Protein AF-A0AA38LDM8-F1 (afdb_monomer)

Nearest PDB structures (foldseek):
  7wak-assembly1_A  TM=7.482E-01  e=4.283E+00  Plasmodium falciparum 3D7
  6y91-assembly1_D  TM=3.932E-01  e=6.347E+00  Plasmodium falciparum
  5euw-assembly1_A  TM=4.504E-01  e=7.237E+00  Rattus norvegicus

Organism: Taxus chinensis (NCBI:txid29808)

pLDDT: mean 72.18, std 12.59, range [41.22, 91.25]

Secondary structure (DSSP, 8-state):
----EEEE--TTGGGEEEE-SS-SS------B-TTSTTSB--EEEEHHHHHHHHHHHHHHT-EEEEE---SS--HHHHHHHHHHHHHTT--EEEEE-

Radius of gyration: 14.01 Å; Cα contacts (8 Å, |Δi|>4): 128; chains: 1; bounding box: 38×24×36 Å

InterPro domains:
  IPR005199 Glycoside hydrolase, family 79 [PF03662] (1-97)

Sequence (97 aa):
FDPLKIRLRGTSQDKVIYDVGDLKQPCHPFLKNVSVMFGFMDGCLPMSRWDALNLFFRKTGKEVSKGVLGGPWDLTNAYDFIQHTVDHGYQINAWEL

Structure (mmCIF, N/CA/C/O backbone):
data_AF-A0AA38LDM8-F1
#
_entry.id   AF-A0AA38LDM8-F1
#
loop_
_atom_site.group_PDB
_atom_site.id
_atom_site.type_symbol
_atom_site.label_atom_id
_atom_site.label_alt_id
_atom_site.label_comp_id
_atom_site.label_asym_id
_atom_site.label_entity_id
_atom_site.label_seq_id
_atom_site.pdbx_PDB_ins_code
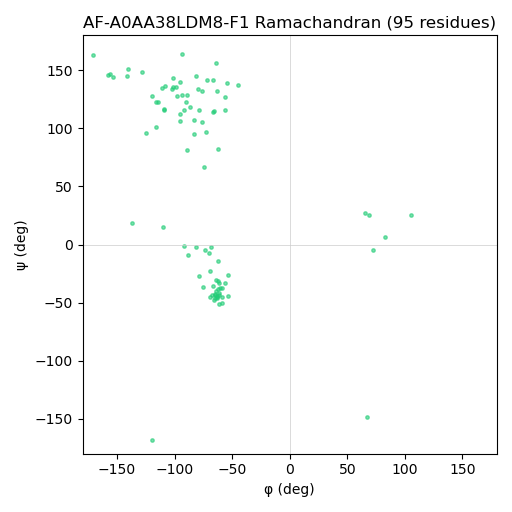_atom_site.Cartn_x
_atom_site.Cartn_y
_atom_site.Cartn_z
_atom_site.occupancy
_atom_site.B_iso_or_equiv
_atom_site.auth_seq_id
_atom_site.auth_comp_id
_atom_site.auth_asym_id
_atom_site.auth_atom_id
_atom_site.pdbx_PDB_model_num
ATOM 1 N N . PHE A 1 1 ? -10.889 12.912 19.508 1.00 52.16 1 PHE A N 1
ATOM 2 C CA . PHE A 1 1 ? -9.590 12.442 18.998 1.00 52.16 1 PHE A CA 1
ATOM 3 C C . PHE A 1 1 ? -9.824 11.946 17.594 1.00 52.16 1 PHE A C 1
ATOM 5 O O . PHE A 1 1 ? -10.680 11.085 17.429 1.00 52.16 1 PHE A O 1
ATOM 12 N N . ASP A 1 2 ? -9.133 12.514 16.611 1.00 59.06 2 ASP A N 1
ATOM 13 C CA . ASP A 1 2 ? -9.206 11.998 15.247 1.00 59.06 2 ASP A CA 1
ATOM 14 C C . ASP A 1 2 ? -8.451 10.661 15.162 1.00 59.06 2 ASP A C 1
ATOM 16 O O . ASP A 1 2 ? -7.407 10.514 15.813 1.00 59.06 2 ASP A O 1
ATOM 20 N N . PRO A 1 3 ? -8.952 9.679 14.393 1.00 63.00 3 PRO A N 1
ATOM 21 C CA . PRO A 1 3 ? -8.238 8.434 14.138 1.00 63.00 3 PRO A CA 1
ATOM 22 C C . PRO A 1 3 ? -6.841 8.723 13.580 1.00 63.00 3 PRO A C 1
ATOM 24 O O . PRO A 1 3 ? -6.667 9.608 12.737 1.00 63.00 3 PRO A O 1
ATOM 27 N N . LEU A 1 4 ? -5.824 7.982 14.033 1.00 54.22 4 LEU A N 1
ATOM 28 C CA . LEU A 1 4 ? -4.472 8.154 13.504 1.00 54.22 4 LEU A CA 1
ATOM 29 C C . LEU A 1 4 ? -4.455 7.738 12.029 1.00 54.22 4 LEU A C 1
ATOM 31 O O . LEU A 1 4 ? -4.638 6.561 11.724 1.00 54.22 4 LEU A O 1
ATOM 35 N N . LYS A 1 5 ? -4.192 8.702 11.143 1.00 63.19 5 LYS A N 1
ATOM 36 C CA . LYS A 1 5 ? -4.088 8.486 9.698 1.00 63.19 5 LYS A CA 1
ATOM 37 C C . LYS A 1 5 ? -2.672 8.066 9.332 1.00 63.19 5 LYS A C 1
ATOM 39 O O . LYS A 1 5 ? -1.721 8.819 9.549 1.00 63.19 5 LYS A O 1
ATOM 44 N N . ILE A 1 6 ? -2.515 6.871 8.773 1.00 58.12 6 ILE A N 1
ATOM 45 C CA . ILE A 1 6 ? -1.227 6.417 8.235 1.00 58.12 6 ILE A CA 1
ATOM 46 C C . ILE A 1 6 ? -1.160 6.794 6.759 1.00 58.12 6 ILE A C 1
ATOM 48 O O . ILE A 1 6 ? -1.928 6.270 5.954 1.00 58.12 6 ILE A O 1
ATOM 52 N N . ARG A 1 7 ? -0.217 7.682 6.418 1.00 64.81 7 ARG A N 1
ATOM 53 C CA . ARG A 1 7 ? 0.139 8.011 5.035 1.00 64.81 7 ARG A CA 1
ATOM 54 C C . ARG A 1 7 ? 1.337 7.179 4.603 1.00 64.81 7 ARG A C 1
ATOM 56 O O . ARG A 1 7 ? 2.446 7.371 5.096 1.00 64.81 7 ARG A O 1
ATOM 63 N N . LEU A 1 8 ? 1.117 6.265 3.667 1.00 64.00 8 LEU A N 1
ATOM 64 C CA . LEU A 1 8 ? 2.201 5.526 3.026 1.00 64.00 8 LEU A CA 1
ATOM 65 C C . LEU A 1 8 ? 2.755 6.396 1.891 1.00 64.00 8 LEU A C 1
ATOM 67 O O . LEU A 1 8 ? 2.179 6.421 0.804 1.00 64.00 8 LEU A O 1
ATOM 71 N N . ARG A 1 9 ? 3.830 7.148 2.179 1.00 60.38 9 ARG A N 1
ATOM 72 C CA . ARG A 1 9 ? 4.557 8.021 1.238 1.00 60.38 9 ARG A CA 1
ATOM 73 C C . ARG A 1 9 ? 6.068 7.737 1.255 1.00 60.38 9 ARG A C 1
ATOM 75 O O . ARG A 1 9 ? 6.598 7.397 2.309 1.00 60.38 9 ARG A O 1
ATOM 82 N N . GLY A 1 10 ? 6.769 7.914 0.133 1.00 58.97 10 GLY A N 1
ATOM 83 C CA . GLY A 1 10 ? 8.234 7.823 0.059 1.00 58.97 10 GLY A CA 1
ATOM 84 C C . GLY A 1 10 ? 8.804 8.286 -1.286 1.00 58.97 10 GLY A C 1
ATOM 85 O O . GLY A 1 10 ? 8.084 8.357 -2.272 1.00 58.97 10 GLY A O 1
ATOM 86 N N . THR A 1 11 ? 10.106 8.569 -1.341 1.00 55.41 11 THR A N 1
ATOM 87 C CA . THR A 1 11 ? 10.836 8.997 -2.555 1.00 55.41 11 THR A CA 1
ATOM 88 C C . THR A 1 11 ? 11.000 7.902 -3.618 1.00 55.41 11 THR A C 1
ATOM 90 O O . THR A 1 11 ? 11.457 8.188 -4.716 1.00 55.41 11 THR A O 1
ATOM 93 N N . SER A 1 12 ? 10.630 6.655 -3.314 1.00 54.69 12 SER A N 1
ATOM 94 C CA . SER A 1 12 ? 10.701 5.504 -4.235 1.00 54.69 12 SER A CA 1
ATOM 95 C C . SER A 1 12 ? 9.337 5.002 -4.696 1.00 54.69 12 SER A C 1
ATOM 97 O O . SER A 1 12 ? 9.230 3.891 -5.209 1.00 54.69 12 SER A O 1
ATOM 99 N N . GLN A 1 13 ? 8.285 5.794 -4.490 1.00 53.88 13 GLN A N 1
ATOM 100 C CA . GLN A 1 13 ? 6.929 5.426 -4.901 1.00 53.88 13 GLN A CA 1
ATOM 101 C C . GLN A 1 13 ? 6.740 5.419 -6.416 1.00 53.88 13 GLN A C 1
ATOM 103 O O . GLN A 1 13 ? 5.932 4.638 -6.903 1.00 53.88 13 GLN A O 1
ATOM 108 N N . ASP A 1 14 ? 7.582 6.148 -7.146 1.00 55.84 14 ASP A N 1
ATOM 109 C CA . ASP A 1 14 ? 7.582 6.206 -8.613 1.00 55.84 14 ASP A CA 1
ATOM 110 C C . ASP A 1 14 ? 8.024 4.884 -9.275 1.00 55.84 14 ASP A C 1
ATOM 112 O O . ASP A 1 14 ? 8.076 4.785 -10.500 1.00 55.84 14 ASP A O 1
ATOM 116 N N . LYS A 1 15 ? 8.395 3.874 -8.471 1.00 62.19 15 LYS A N 1
ATOM 117 C CA . LYS A 1 15 ? 9.008 2.615 -8.922 1.00 62.19 15 LYS A CA 1
ATOM 118 C C . LYS A 1 15 ? 8.457 1.361 -8.236 1.00 62.19 15 LYS A C 1
ATOM 120 O O . LYS A 1 15 ? 9.119 0.320 -8.222 1.00 62.19 15 LYS A O 1
ATOM 125 N N . VAL A 1 16 ? 7.280 1.471 -7.619 1.00 73.31 16 VAL A N 1
ATOM 126 C CA . VAL A 1 16 ? 6.597 0.333 -6.992 1.00 73.31 16 VAL A CA 1
ATOM 127 C C . VAL A 1 16 ? 5.707 -0.355 -8.016 1.00 73.31 16 VAL A C 1
ATOM 129 O O . VAL A 1 16 ? 4.859 0.288 -8.627 1.00 73.31 16 VAL A O 1
ATOM 132 N N . ILE A 1 17 ? 5.855 -1.669 -8.146 1.00 77.31 17 ILE A N 1
ATOM 133 C CA . ILE A 1 17 ? 4.933 -2.518 -8.911 1.00 77.31 17 ILE A CA 1
ATOM 134 C C . ILE A 1 17 ? 4.122 -3.350 -7.924 1.00 77.31 17 ILE A C 1
ATOM 136 O O . ILE A 1 17 ? 4.672 -3.864 -6.951 1.00 77.31 17 ILE A O 1
ATOM 140 N N . TYR A 1 18 ? 2.817 -3.472 -8.131 1.00 81.00 18 TYR A N 1
ATOM 141 C CA . TYR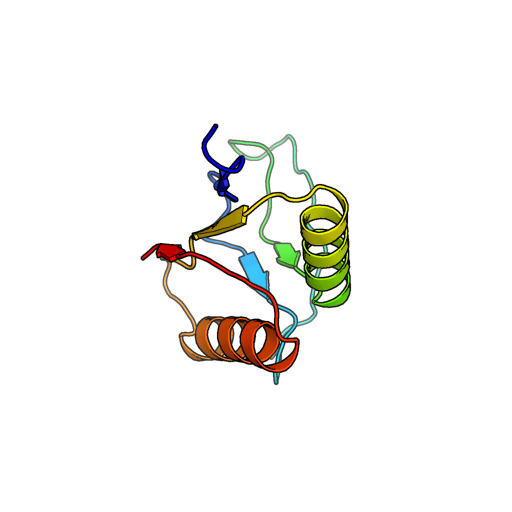 A 1 18 ? 1.962 -4.302 -7.283 1.00 81.00 18 TYR A CA 1
ATOM 142 C C . TYR A 1 18 ? 1.840 -5.693 -7.888 1.00 81.00 18 TYR A C 1
ATOM 144 O O . TYR A 1 18 ? 1.493 -5.788 -9.056 1.00 81.00 18 TYR A O 1
ATOM 152 N N . ASP A 1 19 ? 2.097 -6.748 -7.114 1.00 83.94 19 ASP A N 1
ATOM 153 C CA . ASP A 1 19 ? 1.981 -8.147 -7.563 1.00 83.94 19 ASP A CA 1
ATOM 154 C C . ASP A 1 19 ? 0.514 -8.592 -7.665 1.00 83.94 19 ASP A C 1
ATOM 156 O O . ASP A 1 19 ? 0.012 -9.360 -6.844 1.00 83.94 19 ASP A O 1
ATOM 160 N N . VAL A 1 20 ? -0.216 -7.993 -8.598 1.00 82.44 20 VAL A N 1
ATOM 161 C CA . VAL A 1 20 ? -1.663 -8.132 -8.746 1.00 82.44 20 VAL A CA 1
ATOM 162 C C . VAL A 1 20 ? -2.021 -8.178 -10.227 1.00 82.44 20 VAL A C 1
ATOM 164 O O . VAL A 1 20 ? -1.376 -7.515 -11.042 1.00 82.44 20 VAL A O 1
ATOM 167 N N . GLY A 1 21 ? -3.040 -8.969 -10.563 1.00 77.81 21 GLY A N 1
ATOM 168 C CA . GLY A 1 21 ? -3.431 -9.209 -11.950 1.00 77.81 21 GLY A CA 1
ATOM 169 C C . GLY A 1 21 ? -2.371 -9.995 -12.729 1.00 77.81 21 GLY A C 1
ATOM 170 O O . GLY A 1 21 ? -1.654 -10.826 -12.166 1.00 77.81 21 GLY A O 1
ATOM 171 N N . ASP A 1 22 ? -2.270 -9.720 -14.030 1.00 72.00 22 ASP A N 1
ATOM 172 C CA . ASP A 1 22 ? -1.312 -10.363 -14.935 1.00 72.00 22 ASP A CA 1
ATOM 173 C C . ASP A 1 22 ? 0.018 -9.596 -14.970 1.00 72.00 22 ASP A C 1
ATOM 175 O O . ASP A 1 22 ? 0.300 -8.797 -15.874 1.00 72.00 22 ASP A O 1
ATOM 179 N N . LEU A 1 23 ? 0.869 -9.845 -13.970 1.00 71.69 23 LEU A N 1
ATOM 180 C CA . LEU A 1 23 ? 2.198 -9.244 -13.916 1.00 71.69 23 LEU A CA 1
ATOM 181 C C . LEU A 1 23 ? 3.086 -9.775 -15.051 1.00 71.69 23 LEU A C 1
ATOM 183 O O . LEU A 1 23 ? 3.490 -10.935 -15.074 1.00 71.69 23 LEU A O 1
ATOM 187 N N . LYS A 1 24 ? 3.454 -8.897 -15.988 1.00 69.56 24 LYS A N 1
ATOM 188 C CA . LYS A 1 24 ? 4.301 -9.244 -17.148 1.00 69.56 24 LYS A CA 1
ATOM 189 C C . LYS A 1 24 ? 5.779 -9.472 -16.802 1.00 69.56 24 LYS A C 1
ATOM 191 O O . LYS A 1 24 ? 6.564 -9.822 -17.680 1.00 69.56 24 LYS A O 1
ATOM 196 N N . GLN A 1 25 ? 6.173 -9.248 -15.551 1.00 70.69 25 GLN A N 1
ATOM 197 C CA . GLN A 1 25 ? 7.553 -9.351 -15.082 1.00 70.69 25 GLN A CA 1
ATOM 198 C C . GLN A 1 25 ? 7.616 -9.982 -13.687 1.00 70.69 25 GLN A C 1
ATOM 200 O O . GLN A 1 25 ? 6.676 -9.818 -12.913 1.00 70.69 25 GLN A O 1
ATOM 205 N N . PRO A 1 26 ? 8.708 -10.681 -13.333 1.00 74.81 26 PRO A N 1
ATOM 206 C CA . PRO A 1 26 ? 8.850 -11.278 -12.011 1.00 74.81 26 PRO A CA 1
ATOM 207 C C . PRO A 1 26 ? 8.883 -10.211 -10.903 1.00 74.81 26 PRO A C 1
ATOM 209 O O . PRO A 1 26 ? 9.607 -9.216 -10.979 1.00 74.81 26 PRO A O 1
ATOM 212 N N . CYS A 1 27 ? 8.089 -10.436 -9.853 1.00 76.06 27 CYS A N 1
ATOM 213 C CA . CYS A 1 27 ? 7.982 -9.556 -8.693 1.00 76.06 27 CYS A CA 1
ATOM 214 C C . CYS A 1 27 ? 9.207 -9.715 -7.780 1.00 76.06 27 CYS A C 1
ATOM 216 O O . CYS A 1 27 ? 9.351 -10.714 -7.074 1.00 76.06 27 CYS A O 1
ATOM 218 N N . HIS A 1 28 ? 10.121 -8.742 -7.794 1.00 78.06 28 HIS A N 1
ATOM 219 C CA . HIS A 1 28 ? 11.311 -8.765 -6.940 1.00 78.06 28 HIS A CA 1
ATOM 220 C C . HIS A 1 28 ? 11.109 -7.894 -5.693 1.00 78.06 28 HIS A C 1
ATOM 222 O O . HIS A 1 28 ? 10.614 -6.771 -5.813 1.00 78.06 28 HIS A O 1
ATOM 228 N N . PRO A 1 29 ? 11.498 -8.363 -4.494 1.00 74.25 29 PRO A N 1
ATOM 229 C CA . PRO A 1 29 ? 11.366 -7.574 -3.276 1.00 74.25 29 PRO A CA 1
ATOM 230 C C . PRO A 1 29 ? 12.243 -6.318 -3.329 1.00 74.25 29 PRO A C 1
ATOM 232 O O . PRO A 1 29 ? 13.268 -6.287 -4.008 1.00 74.25 29 PRO A O 1
ATOM 235 N N . PHE A 1 30 ? 11.869 -5.294 -2.559 1.00 74.38 30 PHE A N 1
ATOM 236 C CA . PHE A 1 30 ? 12.655 -4.066 -2.430 1.00 74.38 30 PHE A CA 1
ATOM 237 C C . PHE A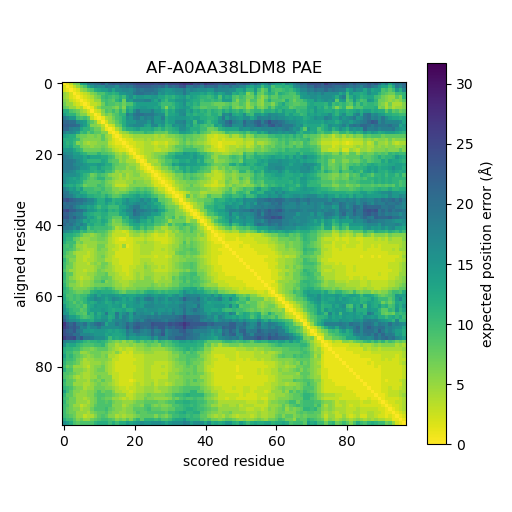 1 30 ? 14.080 -4.369 -1.956 1.00 74.38 30 PHE A C 1
ATOM 239 O O . PHE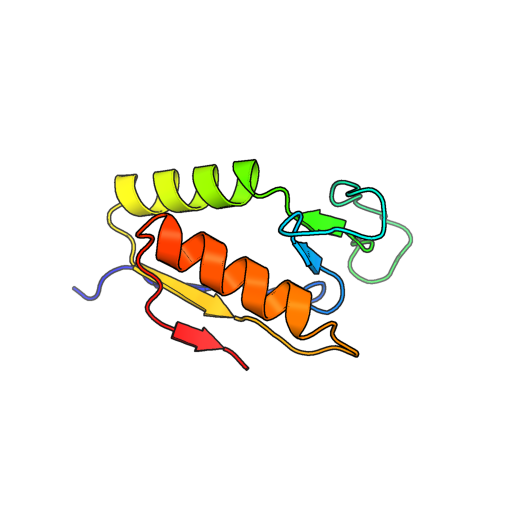 A 1 30 ? 14.292 -4.820 -0.827 1.00 74.38 30 PHE A O 1
ATOM 246 N N . LEU A 1 31 ? 15.062 -4.081 -2.808 1.00 71.06 31 LEU A N 1
ATOM 247 C CA . LEU A 1 31 ? 16.474 -4.204 -2.473 1.00 71.06 31 LEU A CA 1
ATOM 248 C C . LEU A 1 31 ? 17.034 -2.842 -2.069 1.00 71.06 31 LEU A C 1
ATOM 250 O O . LEU A 1 31 ? 16.927 -1.849 -2.794 1.00 71.06 31 LEU A O 1
ATOM 254 N N . LYS A 1 32 ? 17.669 -2.810 -0.897 1.00 67.81 32 LYS A N 1
ATOM 255 C CA . LYS A 1 32 ? 18.412 -1.642 -0.436 1.00 67.81 32 LYS A CA 1
ATOM 256 C C . LYS A 1 32 ? 19.764 -1.617 -1.141 1.00 67.81 32 LYS A C 1
ATOM 258 O O . LYS A 1 32 ? 20.583 -2.505 -0.921 1.00 67.81 32 LYS A O 1
ATOM 263 N N . ASN A 1 33 ? 20.012 -0.598 -1.956 1.00 66.31 33 ASN A N 1
ATOM 264 C CA . ASN A 1 33 ? 21.298 -0.397 -2.615 1.00 66.31 33 ASN A CA 1
ATOM 265 C C . ASN A 1 33 ? 21.935 0.901 -2.120 1.00 66.31 33 ASN A C 1
ATOM 267 O O . ASN A 1 33 ? 21.579 1.988 -2.559 1.00 66.31 33 ASN A O 1
ATOM 271 N N . VAL A 1 34 ? 22.897 0.768 -1.207 1.00 66.38 34 VAL A N 1
ATOM 272 C CA . VAL A 1 34 ? 23.620 1.882 -0.567 1.00 66.38 34 VAL A CA 1
ATOM 273 C C . VAL A 1 34 ? 24.436 2.742 -1.539 1.00 66.38 34 VAL A C 1
ATOM 275 O O . VAL A 1 34 ? 24.839 3.838 -1.163 1.00 66.38 34 VAL A O 1
ATOM 278 N N . SER A 1 35 ? 24.659 2.281 -2.772 1.00 67.25 35 SER A N 1
ATOM 279 C CA . SER A 1 35 ? 25.393 3.018 -3.806 1.00 67.25 35 SER A CA 1
ATOM 280 C C . SER A 1 35 ? 24.509 3.940 -4.657 1.00 67.25 35 SER A C 1
ATOM 282 O O . SER A 1 35 ? 25.041 4.723 -5.440 1.00 67.25 35 SER A O 1
ATOM 284 N N . VAL A 1 36 ? 23.179 3.872 -4.523 1.00 65.19 36 VAL A N 1
ATOM 285 C CA . VAL A 1 36 ? 22.225 4.718 -5.265 1.00 65.19 36 VAL A CA 1
ATOM 286 C C . VAL A 1 36 ? 21.729 5.846 -4.359 1.00 65.19 36 VAL A C 1
ATOM 288 O O . VAL A 1 36 ? 21.519 5.639 -3.163 1.00 65.19 36 VAL A O 1
ATOM 291 N N . MET A 1 37 ? 21.518 7.046 -4.912 1.00 54.62 37 MET A N 1
ATOM 292 C CA . MET A 1 37 ? 20.981 8.183 -4.156 1.00 54.62 37 MET A CA 1
ATOM 293 C C . MET A 1 37 ? 19.633 7.784 -3.515 1.00 54.62 37 MET A C 1
ATOM 295 O O . MET A 1 37 ? 18.755 7.262 -4.195 1.00 54.62 37 MET A O 1
ATOM 299 N N . PHE A 1 38 ? 19.502 7.977 -2.197 1.00 60.28 38 PHE A N 1
ATOM 300 C CA . PHE A 1 38 ? 18.392 7.523 -1.331 1.00 60.28 38 PHE A CA 1
ATOM 301 C C . PHE A 1 38 ? 18.304 6.020 -1.018 1.00 60.28 38 PHE A C 1
ATOM 303 O O . PHE A 1 38 ? 17.528 5.646 -0.146 1.00 60.28 38 PHE A O 1
ATOM 310 N N . GLY A 1 39 ? 19.145 5.165 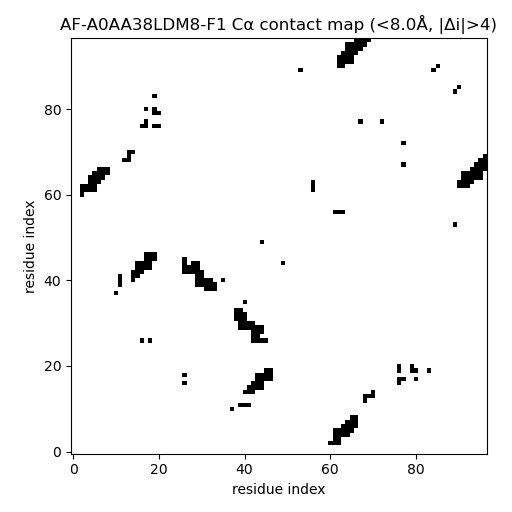-1.601 1.00 57.22 39 GLY A N 1
ATOM 311 C CA . GLY A 1 39 ? 19.337 3.797 -1.116 1.00 57.22 39 GLY A CA 1
ATOM 312 C C . GLY A 1 39 ? 18.312 2.756 -1.581 1.00 57.22 39 GLY A C 1
ATOM 313 O O . GLY A 1 39 ? 18.349 1.625 -1.093 1.00 57.22 39 GLY A O 1
ATOM 314 N N . PHE A 1 40 ? 17.397 3.109 -2.483 1.00 60.50 40 PHE A N 1
ATOM 315 C CA . PHE A 1 40 ? 16.270 2.262 -2.877 1.00 60.50 40 PHE A CA 1
ATOM 316 C C . PHE A 1 40 ? 16.312 1.936 -4.372 1.00 60.50 40 PHE A C 1
ATOM 318 O O . PHE A 1 40 ? 16.396 2.837 -5.208 1.00 60.50 40 PHE A O 1
ATOM 325 N N . MET A 1 41 ? 16.235 0.646 -4.700 1.00 63.06 4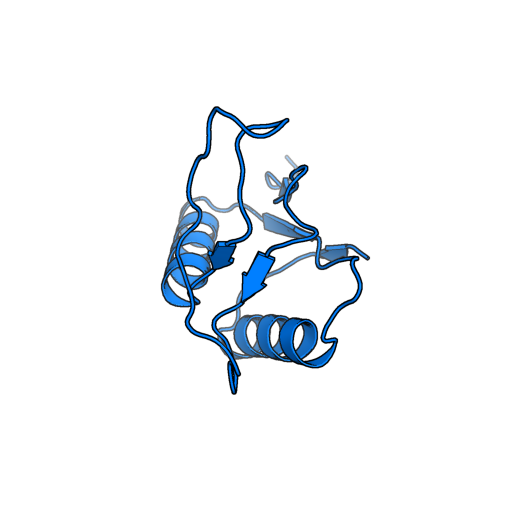1 MET A N 1
ATOM 326 C CA . MET A 1 41 ? 15.976 0.185 -6.064 1.00 63.06 41 MET A CA 1
ATOM 327 C C . MET A 1 41 ? 14.483 -0.062 -6.281 1.00 63.06 41 MET A C 1
ATOM 329 O O . MET A 1 41 ? 13.713 -0.178 -5.323 1.00 63.06 41 MET A O 1
ATOM 333 N N . ASP A 1 42 ? 14.108 -0.150 -7.553 1.00 67.56 42 ASP A N 1
ATOM 334 C CA . ASP A 1 42 ? 12.813 -0.609 -8.044 1.00 67.56 42 ASP A CA 1
ATOM 335 C C . ASP A 1 42 ? 12.400 -1.881 -7.289 1.00 67.56 42 ASP A C 1
ATOM 337 O O . ASP A 1 42 ? 13.229 -2.758 -7.017 1.00 67.56 42 ASP A O 1
ATOM 341 N N . GLY A 1 43 ? 11.132 -1.973 -6.902 1.00 73.56 43 GLY A N 1
ATOM 342 C CA . GLY A 1 43 ? 10.684 -3.070 -6.059 1.00 73.56 43 GLY A CA 1
ATOM 343 C C . GLY A 1 43 ? 9.203 -3.337 -6.198 1.00 73.56 43 GLY A C 1
ATOM 344 O O . GLY A 1 43 ? 8.391 -2.445 -6.435 1.00 73.56 43 GLY A O 1
ATOM 345 N N . CYS A 1 44 ? 8.863 -4.604 -6.060 1.00 80.69 44 CYS A N 1
ATOM 346 C CA . CYS A 1 44 ? 7.509 -5.081 -6.164 1.00 80.69 44 CYS A CA 1
ATOM 347 C C . CYS A 1 44 ? 6.924 -5.318 -4.766 1.00 80.69 44 CYS A C 1
ATOM 349 O O . CYS A 1 44 ? 7.581 -5.861 -3.870 1.00 80.69 44 CYS A O 1
ATOM 351 N N . LEU A 1 45 ? 5.687 -4.868 -4.566 1.00 83.75 45 LEU A N 1
ATOM 352 C CA . LEU A 1 45 ? 4.910 -5.092 -3.358 1.00 83.75 45 LEU A CA 1
ATOM 353 C C . LEU A 1 45 ? 4.005 -6.318 -3.567 1.00 83.75 45 LEU A C 1
ATOM 355 O O . LEU A 1 45 ? 2.990 -6.193 -4.256 1.00 83.75 45 LEU A O 1
ATOM 359 N N . PRO A 1 46 ? 4.314 -7.471 -2.946 1.00 87.06 46 PRO A N 1
ATOM 360 C CA . PRO A 1 46 ? 3.430 -8.627 -2.995 1.00 87.06 46 PRO A CA 1
ATOM 361 C C . PRO A 1 46 ? 2.115 -8.352 -2.255 1.00 87.06 46 PRO A C 1
ATOM 363 O O . PRO A 1 46 ? 2.129 -7.734 -1.182 1.00 87.06 46 PRO A O 1
ATOM 366 N N . MET A 1 47 ? 0.982 -8.837 -2.779 1.00 86.75 47 MET A N 1
ATOM 367 C CA . MET A 1 47 ? -0.331 -8.610 -2.148 1.00 86.75 47 MET A CA 1
ATOM 368 C C . MET A 1 47 ? -0.422 -9.205 -0.744 1.00 86.75 47 MET A C 1
ATOM 370 O O . MET A 1 47 ? -0.936 -8.556 0.157 1.00 86.75 47 MET A O 1
ATOM 374 N N . SER A 1 48 ? 0.253 -10.323 -0.477 1.00 88.38 48 SER A N 1
ATOM 375 C CA . SER A 1 48 ? 0.366 -10.869 0.885 1.00 88.38 48 SER A CA 1
ATOM 376 C C . SER A 1 48 ? 0.955 -9.871 1.895 1.00 88.38 48 SER A C 1
ATOM 378 O O . SER A 1 48 ? 0.571 -9.843 3.069 1.00 88.38 48 SER A O 1
ATOM 380 N N . ARG A 1 49 ? 1.879 -9.003 1.456 1.00 88.69 49 ARG A N 1
ATOM 381 C CA . ARG A 1 49 ? 2.433 -7.937 2.297 1.00 88.69 49 ARG A CA 1
ATOM 382 C C . ARG A 1 49 ? 1.444 -6.790 2.464 1.00 88.69 49 ARG A C 1
ATOM 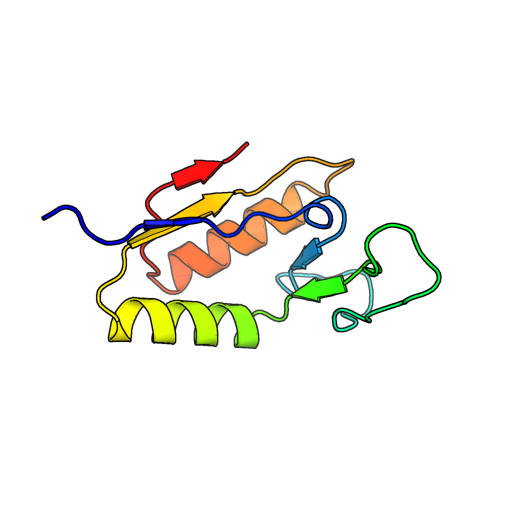384 O O . ARG A 1 49 ? 1.384 -6.215 3.551 1.00 88.69 49 ARG A O 1
ATOM 391 N N . TRP A 1 50 ? 0.688 -6.469 1.418 1.00 87.25 50 TRP A N 1
ATOM 392 C CA . TRP A 1 50 ? -0.402 -5.500 1.483 1.00 87.25 50 TRP A CA 1
ATOM 393 C C . TRP A 1 50 ? -1.497 -5.943 2.464 1.00 87.25 50 TRP A C 1
ATOM 395 O O . TRP A 1 50 ? -1.902 -5.164 3.327 1.00 87.25 50 TRP A O 1
ATOM 405 N N . ASP A 1 51 ? -1.882 -7.212 2.439 1.00 89.75 51 ASP A N 1
ATOM 406 C CA . ASP A 1 51 ? -2.885 -7.784 3.339 1.00 89.75 51 ASP A CA 1
ATOM 407 C C . ASP A 1 51 ? -2.408 -7.770 4.790 1.00 89.75 51 ASP A C 1
ATOM 409 O O . ASP A 1 51 ? -3.144 -7.386 5.701 1.00 89.75 51 ASP A O 1
ATOM 413 N N . ALA A 1 52 ? -1.137 -8.117 5.020 1.00 90.25 52 ALA A N 1
ATOM 414 C CA . ALA A 1 52 ? -0.530 -8.051 6.345 1.00 90.25 52 ALA A CA 1
ATOM 415 C C . ALA A 1 52 ? -0.533 -6.621 6.915 1.00 90.25 52 ALA A C 1
ATOM 417 O O . ALA A 1 52 ? -0.765 -6.435 8.114 1.00 90.25 52 ALA A O 1
ATOM 418 N N . LEU A 1 53 ? -0.307 -5.608 6.069 1.00 87.44 53 LEU A N 1
ATOM 419 C CA . LEU A 1 53 ? -0.398 -4.201 6.462 1.00 87.44 53 LEU A CA 1
ATOM 420 C C . LEU A 1 53 ? -1.835 -3.826 6.836 1.00 87.44 53 LEU A C 1
ATOM 422 O O . LEU A 1 53 ? -2.050 -3.282 7.918 1.00 87.44 53 LEU A O 1
ATOM 426 N N . ASN A 1 54 ? -2.821 -4.180 6.012 1.00 85.75 54 ASN A N 1
ATOM 427 C CA . ASN A 1 54 ? -4.229 -3.907 6.311 1.00 85.75 54 ASN A CA 1
ATOM 428 C C . ASN A 1 54 ? -4.711 -4.622 7.578 1.00 85.75 54 ASN A C 1
ATOM 430 O O . ASN A 1 54 ? -5.408 -4.028 8.403 1.00 85.75 54 ASN A O 1
ATOM 434 N N . LEU A 1 55 ? -4.271 -5.861 7.809 1.00 88.75 55 LEU A N 1
ATOM 435 C CA . LEU A 1 55 ? -4.547 -6.579 9.050 1.00 88.75 55 LEU A CA 1
ATOM 436 C C . LEU A 1 55 ? -3.958 -5.852 10.267 1.00 88.75 55 LEU A C 1
ATOM 438 O O . LEU A 1 55 ? -4.608 -5.766 11.311 1.00 88.75 55 LEU A O 1
ATOM 442 N N . PHE A 1 56 ? -2.739 -5.327 10.144 1.00 86.38 56 PHE A N 1
ATOM 443 C CA . PHE A 1 56 ? -2.101 -4.534 11.191 1.00 86.38 56 PHE A CA 1
ATOM 444 C C . PHE A 1 56 ? -2.851 -3.218 11.453 1.00 86.38 56 PHE A C 1
ATOM 446 O O . PHE A 1 56 ? -3.102 -2.874 12.611 1.00 86.38 56 PHE A O 1
ATOM 453 N N . PHE A 1 57 ? -3.274 -2.508 10.408 1.00 82.44 57 PHE A N 1
ATOM 454 C CA . PHE A 1 57 ? -4.046 -1.267 10.539 1.00 82.44 57 PHE A CA 1
ATOM 455 C C . PHE A 1 57 ? -5.398 -1.508 11.210 1.00 82.44 57 PHE A C 1
ATOM 457 O O . PHE A 1 57 ? -5.728 -0.836 12.188 1.00 82.44 57 PHE A O 1
ATOM 464 N N . ARG A 1 58 ? -6.104 -2.568 10.797 1.00 81.44 58 ARG A N 1
ATOM 465 C CA . ARG A 1 58 ? -7.3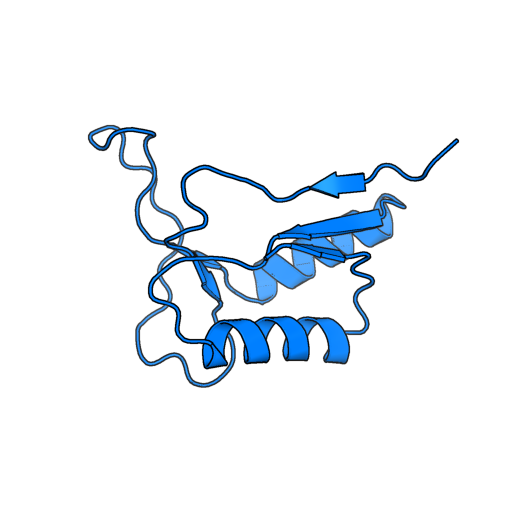56 -2.997 11.428 1.00 81.44 58 ARG A CA 1
ATOM 466 C C . ARG A 1 58 ? -7.172 -3.321 12.909 1.00 81.44 58 ARG A C 1
ATOM 468 O O . ARG A 1 58 ? -7.961 -2.876 13.734 1.00 81.44 58 ARG A O 1
ATOM 475 N N . LYS A 1 59 ? -6.116 -4.062 13.268 1.00 83.50 59 LYS A N 1
ATOM 476 C CA . LYS A 1 59 ? -5.807 -4.390 14.673 1.00 83.50 59 LYS A CA 1
ATOM 477 C C . LYS A 1 59 ? -5.468 -3.161 15.514 1.00 83.50 59 LYS A C 1
ATOM 479 O O . LYS A 1 59 ? -5.712 -3.169 16.714 1.00 83.50 59 LYS A O 1
ATOM 484 N N . THR A 1 60 ? -4.881 -2.133 14.906 1.00 78.06 60 THR A N 1
ATOM 485 C CA . THR A 1 60 ? -4.451 -0.920 15.615 1.00 78.06 60 THR A CA 1
ATOM 486 C C . THR A 1 60 ? -5.515 0.180 15.641 1.00 78.06 60 THR A C 1
ATOM 488 O O . THR A 1 60 ? -5.275 1.212 16.264 1.00 78.06 60 THR A O 1
ATOM 491 N N . GLY A 1 61 ? -6.682 -0.037 15.015 1.00 68.00 61 GLY A N 1
ATOM 492 C CA . GLY A 1 61 ? -7.776 0.941 14.953 1.00 68.00 61 GLY A CA 1
ATOM 493 C C . GLY A 1 61 ? -7.411 2.202 14.167 1.00 68.00 61 GLY A C 1
ATOM 494 O O . GLY A 1 61 ? -7.907 3.284 14.472 1.00 68.00 61 GLY A O 1
ATOM 495 N N . LYS A 1 62 ? -6.480 2.083 13.215 1.00 67.50 62 LYS A N 1
ATOM 496 C CA . LYS A 1 62 ? -5.924 3.215 12.470 1.00 67.50 62 LYS A CA 1
ATOM 497 C C . LYS A 1 62 ? -6.542 3.290 11.085 1.00 67.50 62 LYS A C 1
ATOM 499 O O . LYS A 1 62 ? -6.610 2.284 10.384 1.00 67.50 62 LYS A O 1
ATOM 504 N N . GLU A 1 63 ? -6.939 4.493 10.695 1.00 63.12 63 GLU A N 1
ATOM 505 C CA . GLU A 1 63 ? -7.420 4.778 9.347 1.00 63.12 63 GLU A CA 1
ATOM 506 C C . GLU A 1 63 ? -6.234 4.975 8.398 1.00 63.12 63 GLU A C 1
ATOM 508 O O . GLU A 1 63 ? -5.181 5.503 8.773 1.00 63.12 63 GLU A O 1
ATOM 513 N N . VAL A 1 64 ? -6.384 4.539 7.151 1.00 62.31 64 VAL A N 1
ATOM 514 C CA . VAL A 1 64 ? -5.295 4.547 6.170 1.00 62.31 64 VAL A CA 1
ATOM 515 C C . VAL A 1 64 ? -5.670 5.480 5.032 1.00 62.31 64 VAL A C 1
ATOM 517 O O . VAL A 1 64 ? -6.688 5.300 4.369 1.00 62.31 64 VAL A O 1
ATOM 520 N N . SER A 1 65 ? -4.826 6.476 4.782 1.00 57.53 65 SER A N 1
ATOM 521 C CA . SER A 1 65 ? -4.895 7.314 3.584 1.00 57.53 65 SER A CA 1
ATOM 522 C C . SER A 1 65 ? -3.697 6.950 2.719 1.00 57.53 65 SER A C 1
ATOM 524 O O . SER A 1 65 ? -2.553 7.123 3.143 1.00 57.53 65 SER A O 1
ATOM 526 N N . LYS A 1 66 ? -3.925 6.395 1.530 1.00 58.56 66 LYS A N 1
ATOM 527 C CA . LYS A 1 66 ? -2.843 5.889 0.686 1.00 58.56 66 LYS A CA 1
ATOM 528 C C . LYS A 1 66 ? -2.676 6.764 -0.550 1.00 58.56 66 LYS A C 1
ATOM 530 O O . LYS A 1 66 ? -3.641 7.086 -1.216 1.00 58.56 66 LYS A O 1
ATOM 535 N N . GLY A 1 67 ? -1.443 7.117 -0.893 1.00 52.94 67 GLY A N 1
ATOM 536 C CA . GLY A 1 67 ? -1.141 7.645 -2.222 1.00 52.94 67 GLY A CA 1
ATOM 537 C C . GLY A 1 67 ? -1.030 6.518 -3.243 1.00 52.94 67 GLY A C 1
ATOM 538 O O . GLY A 1 67 ? -0.387 5.506 -2.966 1.00 52.94 67 GLY A O 1
ATOM 539 N N . VAL A 1 68 ? -1.666 6.679 -4.397 1.00 52.38 68 VAL A N 1
ATOM 540 C CA . VAL A 1 68 ? -1.595 5.799 -5.567 1.00 52.38 68 VAL A CA 1
ATOM 541 C C . VAL A 1 68 ? -1.186 6.682 -6.743 1.00 52.38 68 VAL A C 1
ATOM 543 O O . VAL A 1 68 ? -2.051 7.294 -7.357 1.00 52.38 68 VAL A O 1
ATOM 546 N N . LEU A 1 69 ? 0.125 6.729 -7.067 1.00 59.81 69 LEU A N 1
ATOM 547 C CA . LEU A 1 69 ? 0.647 7.652 -8.087 1.00 59.81 69 LEU A CA 1
ATOM 548 C C . LEU A 1 69 ? 1.920 7.351 -8.874 1.00 59.81 69 LEU A C 1
ATOM 550 O O . LEU A 1 69 ? 2.950 7.073 -8.270 1.00 59.81 69 LEU A O 1
ATOM 554 N N . GLY A 1 70 ? 1.889 7.756 -10.157 1.00 41.22 70 GLY A N 1
ATOM 555 C CA . GLY A 1 70 ? 2.541 9.022 -10.559 1.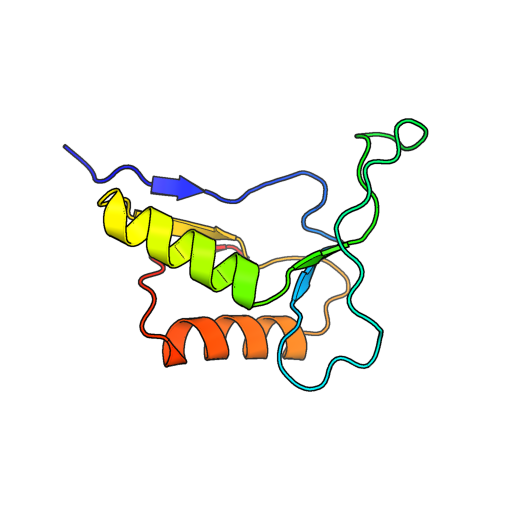00 41.22 70 GLY A CA 1
ATOM 556 C C . GLY A 1 70 ? 3.859 8.952 -11.325 1.00 41.22 70 GLY A C 1
ATOM 557 O O . GLY A 1 70 ? 4.626 9.905 -11.280 1.00 41.22 70 GLY A O 1
ATOM 558 N N . GLY A 1 71 ? 4.122 7.858 -12.035 1.00 45.41 71 GLY A N 1
ATOM 559 C CA . GLY A 1 71 ? 5.199 7.742 -13.027 1.00 45.41 71 GLY A CA 1
ATOM 560 C C . GLY A 1 71 ? 4.638 7.419 -14.419 1.00 45.41 71 GLY A C 1
ATOM 561 O O . GLY A 1 71 ? 3.424 7.501 -14.598 1.00 45.41 71 GLY A O 1
ATOM 562 N N . PRO A 1 72 ? 5.459 7.035 -15.416 1.00 44.81 72 PRO A N 1
ATOM 563 C CA . PRO A 1 72 ? 4.978 6.431 -16.665 1.00 44.81 72 PRO A CA 1
ATOM 564 C C . PRO A 1 72 ? 4.285 5.101 -16.331 1.00 44.81 72 PRO A C 1
ATOM 566 O O . PRO A 1 72 ? 4.901 4.040 -16.311 1.00 44.81 72 PRO A O 1
ATOM 569 N N . TRP A 1 73 ? 3.022 5.189 -15.930 1.00 61.72 73 TRP A N 1
ATOM 570 C CA . TRP A 1 73 ? 2.357 4.143 -15.177 1.00 61.72 73 TRP A CA 1
ATOM 571 C C . TRP A 1 73 ? 1.571 3.224 -16.092 1.00 61.72 73 TRP A C 1
ATOM 573 O O . TRP A 1 73 ? 0.856 3.676 -16.987 1.00 61.72 73 TRP A O 1
ATOM 583 N N . ASP A 1 74 ? 1.632 1.932 -15.798 1.00 65.94 74 ASP A N 1
ATOM 584 C CA . ASP A 1 74 ? 0.579 1.022 -16.202 1.00 65.94 74 ASP A CA 1
ATOM 585 C C . ASP A 1 74 ? -0.655 1.290 -15.324 1.00 65.94 74 ASP A C 1
ATOM 587 O O . ASP A 1 74 ? -0.747 0.814 -14.189 1.00 65.94 74 ASP A O 1
ATOM 591 N N . LEU A 1 75 ? -1.593 2.093 -15.839 1.00 74.00 75 LEU A N 1
ATOM 592 C CA . LEU A 1 75 ? -2.878 2.377 -15.184 1.00 74.00 75 LEU A CA 1
ATOM 593 C C . LEU A 1 75 ? -3.636 1.091 -14.823 1.00 74.00 75 LEU A C 1
ATOM 595 O O . LEU A 1 75 ? -4.400 1.089 -13.860 1.00 74.00 75 LEU A O 1
ATOM 599 N N . THR A 1 76 ? -3.386 0.000 -15.551 1.00 80.75 76 THR A N 1
ATOM 600 C CA . THR A 1 76 ? -3.941 -1.325 -15.265 1.00 80.75 76 THR A CA 1
ATOM 601 C C . THR A 1 76 ? -3.443 -1.835 -13.918 1.00 80.75 76 THR A C 1
ATOM 603 O O . THR A 1 76 ? -4.245 -2.243 -13.091 1.00 80.75 76 THR A O 1
ATOM 606 N N . ASN A 1 77 ? -2.144 -1.707 -13.618 1.00 78.81 77 ASN A N 1
ATOM 607 C CA . ASN A 1 77 ? -1.588 -2.174 -12.344 1.00 78.81 77 ASN A CA 1
ATOM 608 C C . ASN A 1 77 ? -2.112 -1.364 -11.146 1.00 78.81 77 ASN A C 1
ATOM 610 O O . ASN A 1 77 ? -2.340 -1.913 -10.069 1.00 78.81 77 ASN A O 1
ATOM 614 N N . ALA A 1 78 ? -2.331 -0.058 -11.331 1.00 79.75 78 ALA A N 1
ATOM 615 C CA . ALA A 1 78 ? -2.967 0.790 -10.323 1.00 79.75 78 ALA A CA 1
ATOM 616 C C . ALA A 1 78 ? -4.426 0.383 -10.076 1.00 79.75 78 ALA A C 1
ATOM 618 O O . ALA A 1 78 ? -4.857 0.274 -8.927 1.00 79.75 78 ALA A O 1
ATOM 619 N N . TYR A 1 79 ? -5.168 0.161 -11.163 1.00 84.31 79 TYR A N 1
ATOM 620 C CA . TYR A 1 79 ? -6.558 -0.266 -11.131 1.00 84.31 79 TYR A CA 1
ATOM 621 C C . TYR A 1 79 ? -6.702 -1.624 -10.444 1.00 84.31 79 TYR A C 1
ATOM 623 O O . TYR A 1 79 ? -7.446 -1.722 -9.473 1.00 84.31 79 TYR A O 1
ATOM 631 N N . ASP A 1 80 ? -5.924 -2.623 -10.860 1.00 85.75 80 ASP A N 1
ATOM 632 C CA . ASP A 1 80 ? -5.933 -3.971 -10.287 1.00 85.75 80 ASP A CA 1
ATOM 633 C C . ASP A 1 80 ? -5.598 -3.943 -8.790 1.00 85.75 80 ASP A C 1
ATOM 635 O O . ASP A 1 80 ? -6.207 -4.646 -7.984 1.00 85.75 80 ASP A O 1
ATOM 639 N N . PHE A 1 81 ? -4.676 -3.068 -8.382 1.00 86.06 81 PHE A N 1
ATOM 640 C CA . PHE A 1 81 ? -4.328 -2.878 -6.979 1.00 86.06 81 PHE A CA 1
ATOM 641 C C . PHE A 1 81 ? -5.468 -2.252 -6.151 1.00 86.06 81 PHE A C 1
ATOM 643 O O . PHE A 1 81 ? -5.751 -2.699 -5.028 1.00 86.06 81 PHE A O 1
ATOM 650 N N . ILE A 1 82 ? -6.139 -1.223 -6.681 1.00 85.56 82 ILE A N 1
ATOM 651 C CA . ILE A 1 82 ? -7.326 -0.640 -6.038 1.00 85.56 82 ILE A CA 1
ATOM 652 C C . ILE A 1 82 ? -8.441 -1.689 -5.974 1.00 85.56 82 ILE A C 1
ATOM 654 O O . ILE A 1 82 ? -9.033 -1.868 -4.911 1.00 85.56 82 ILE A O 1
ATOM 658 N N . GLN A 1 83 ? -8.685 -2.405 -7.073 1.00 88.88 83 GLN A N 1
ATOM 659 C CA . GLN A 1 83 ? -9.720 -3.428 -7.183 1.00 88.88 83 GLN A CA 1
ATOM 660 C C . GLN A 1 83 ? -9.502 -4.533 -6.147 1.00 88.88 83 GLN A C 1
ATOM 662 O O . GLN A 1 83 ? -10.387 -4.783 -5.336 1.00 88.88 83 GLN A O 1
ATOM 667 N N . HIS A 1 84 ? -8.286 -5.079 -6.057 1.00 89.50 84 HIS A N 1
ATOM 668 C CA . HIS A 1 84 ? -7.913 -6.039 -5.019 1.00 89.50 84 HIS A CA 1
ATOM 669 C C . HIS A 1 84 ? -8.204 -5.504 -3.611 1.00 89.50 84 HIS A C 1
ATOM 671 O O . HIS A 1 84 ? -8.729 -6.215 -2.757 1.00 89.50 84 HIS A O 1
ATOM 677 N N . THR A 1 85 ? -7.870 -4.241 -3.347 1.00 87.81 85 THR A N 1
ATOM 678 C CA . THR A 1 85 ? -8.092 -3.614 -2.037 1.00 87.81 85 THR A CA 1
ATOM 679 C C . THR A 1 85 ? -9.582 -3.503 -1.696 1.00 87.81 85 THR A C 1
ATOM 681 O O . THR A 1 85 ? -9.967 -3.751 -0.551 1.00 87.81 85 THR A O 1
ATOM 684 N N . VAL A 1 86 ? -10.415 -3.164 -2.684 1.00 88.62 86 VAL A N 1
ATOM 685 C CA . VAL A 1 86 ? -11.876 -3.082 -2.545 1.00 88.62 86 VAL A CA 1
ATOM 686 C C . VAL A 1 86 ? -12.490 -4.469 -2.357 1.00 88.62 86 VAL A C 1
ATOM 688 O O . VAL A 1 86 ? -13.286 -4.647 -1.436 1.00 88.62 86 VAL A O 1
ATOM 691 N N . ASP A 1 87 ? -12.075 -5.458 -3.149 1.00 91.25 87 ASP A N 1
ATOM 692 C CA . ASP A 1 87 ? -12.592 -6.833 -3.093 1.00 91.25 87 ASP A CA 1
ATOM 693 C C . ASP A 1 87 ? -12.311 -7.506 -1.741 1.00 91.25 87 ASP A C 1
ATOM 695 O O . ASP A 1 87 ? -13.121 -8.288 -1.243 1.00 91.25 87 ASP A O 1
ATOM 699 N N . HIS A 1 88 ? -11.198 -7.149 -1.094 1.00 88.94 88 HIS A N 1
ATOM 700 C CA . HIS A 1 88 ? -10.853 -7.616 0.253 1.00 88.94 88 HIS A CA 1
ATOM 701 C C . HIS A 1 88 ? -11.548 -6.828 1.380 1.00 88.94 88 HIS A C 1
ATOM 703 O O . HIS A 1 88 ? -11.374 -7.145 2.562 1.00 88.94 88 HIS A O 1
ATOM 709 N N . GLY A 1 89 ? -12.335 -5.801 1.045 1.00 87.94 89 GLY A N 1
ATOM 710 C CA . GLY A 1 89 ? -13.075 -4.983 2.006 1.00 87.94 89 GLY A CA 1
ATOM 711 C C . GLY A 1 89 ? -12.184 -4.099 2.884 1.00 87.94 89 GLY A C 1
ATOM 712 O O . GLY A 1 89 ? -12.561 -3.771 4.013 1.00 87.94 89 GLY A O 1
ATOM 713 N N . TYR A 1 90 ? -10.988 -3.734 2.414 1.00 86.56 90 TYR A N 1
ATOM 714 C CA . TYR A 1 90 ? -10.087 -2.865 3.167 1.00 86.56 90 TYR A CA 1
ATOM 715 C C . TYR A 1 90 ? -10.551 -1.407 3.116 1.00 86.56 90 TYR A C 1
ATOM 717 O O . TYR A 1 90 ? -10.839 -0.856 2.056 1.00 86.56 90 TYR A O 1
ATOM 725 N N . GLN A 1 91 ? -10.598 -0.762 4.284 1.00 82.38 91 GLN A N 1
ATOM 726 C CA . GLN A 1 91 ? -10.994 0.640 4.398 1.00 82.38 91 GLN A CA 1
ATOM 727 C C . GLN A 1 91 ? -9.806 1.557 4.102 1.00 82.38 91 GLN A C 1
ATOM 729 O O . GLN A 1 91 ? -8.887 1.685 4.911 1.00 82.38 91 GLN A O 1
ATOM 734 N N . ILE A 1 92 ? -9.852 2.202 2.937 1.00 80.94 92 ILE A N 1
ATOM 735 C CA . ILE A 1 92 ? -8.916 3.248 2.525 1.00 80.94 92 ILE A CA 1
ATOM 736 C C . ILE A 1 92 ? -9.686 4.561 2.401 1.00 80.94 92 ILE A C 1
ATOM 738 O O . ILE A 1 92 ? -10.651 4.657 1.647 1.00 80.94 92 ILE A O 1
ATOM 742 N N . ASN A 1 93 ? -9.256 5.586 3.132 1.00 78.19 93 ASN A N 1
ATOM 743 C CA . ASN A 1 93 ? -9.968 6.863 3.206 1.00 78.19 93 ASN A CA 1
ATOM 744 C C . ASN A 1 93 ? -9.718 7.758 1.987 1.00 78.19 93 ASN A C 1
ATOM 746 O O . ASN A 1 93 ? -10.515 8.645 1.695 1.00 78.19 93 ASN A O 1
ATOM 750 N N . ALA A 1 94 ? -8.568 7.593 1.337 1.00 76.31 94 ALA A N 1
ATOM 751 C CA . ALA A 1 94 ? -8.170 8.395 0.193 1.00 76.31 94 ALA A CA 1
ATOM 752 C C . ALA A 1 94 ? -7.123 7.655 -0.633 1.00 76.31 94 ALA A C 1
ATOM 754 O O . ALA A 1 94 ? -6.270 6.963 -0.069 1.00 76.31 94 ALA A O 1
ATOM 755 N N . TRP A 1 95 ? -7.195 7.881 -1.942 1.00 75.12 95 TRP A N 1
ATOM 756 C CA . TRP A 1 95 ? -6.185 7.551 -2.933 1.00 75.12 95 TRP A CA 1
ATOM 757 C C . TRP A 1 95 ? -5.573 8.868 -3.415 1.00 75.12 95 TRP A C 1
ATOM 759 O O . TRP A 1 95 ? -6.300 9.713 -3.930 1.00 75.12 95 TRP A O 1
ATOM 769 N N . GLU A 1 96 ? -4.282 9.100 -3.195 1.00 66.81 96 GLU A N 1
ATOM 770 C CA . GLU A 1 96 ? -3.636 10.329 -3.687 1.00 66.81 96 GLU A CA 1
ATOM 771 C C . GLU A 1 96 ? -3.069 10.111 -5.085 1.00 66.81 96 GLU A C 1
ATOM 773 O O . GLU A 1 96 ? -2.233 9.221 -5.231 1.00 66.81 96 GLU A O 1
ATOM 778 N N . LEU A 1 97 ? -3.528 10.948 -6.029 1.00 61.22 97 LEU A N 1
ATOM 779 C CA . LEU A 1 97 ? -2.911 11.281 -7.318 1.00 61.22 97 LEU A CA 1
ATOM 780 C C . LEU A 1 97 ? -1.968 12.513 -7.219 1.00 61.22 97 LEU A C 1
ATOM 782 O O . LEU A 1 97 ? -1.886 13.105 -6.121 1.00 61.22 97 LEU A O 1
#

Solvent-accessible surface area (backbone atoms only — not comparable to full-atom values): 5901 Å² total; per-residue (Å²): 134,81,68,57,68,48,70,66,77,65,98,63,51,69,41,59,42,57,61,40,82,87,63,91,60,86,78,45,67,69,45,78,35,86,89,45,88,92,25,67,50,68,23,29,48,47,50,73,58,53,50,53,49,51,52,50,31,62,74,66,67,39,45,34,37,38,60,61,56,89,48,99,64,63,63,62,48,55,48,41,47,51,48,54,39,54,78,71,66,58,79,64,80,42,72,36,116

Foldseek 3Di:
DDAAEDEPDDPCLQQEFEPFDDDPDDFAAWAQQPVDVVRTDRGYDYVVNVVVVLVVCVVVVHAYAYEQDDYPDPVVRSVRVVVVCVVVVRHHPYYHD

Mean predicted aligned error: 9.1 Å